Protein AF-A0AAW2CB04-F1 (afdb_monomer)

Structure (mmCIF, N/CA/C/O backbone):
data_AF-A0AAW2CB04-F1
#
_entry.id   AF-A0AAW2CB04-F1
#
loop_
_atom_site.group_PDB
_atom_site.id
_atom_site.type_symbol
_atom_site.label_atom_id
_atom_site.label_alt_id
_atom_site.label_comp_id
_atom_site.label_asym_id
_atom_site.label_entity_id
_atom_site.label_seq_id
_atom_site.pdbx_PDB_ins_code
_atom_site.Cartn_x
_atom_site.Cartn_y
_atom_site.Cartn_z
_atom_site.occupancy
_atom_site.B_iso_or_equiv
_atom_site.auth_seq_id
_atom_site.auth_comp_id
_atom_site.auth_asym_id
_atom_site.auth_atom_id
_atom_site.pdbx_PDB_model_num
ATOM 1 N N . MET A 1 1 ? 11.353 1.442 -19.200 1.00 83.19 1 MET A N 1
ATOM 2 C CA . MET A 1 1 ? 11.912 0.144 -19.641 1.00 83.19 1 MET A CA 1
ATOM 3 C C . MET A 1 1 ? 10.752 -0.797 -19.913 1.00 83.19 1 MET A C 1
ATOM 5 O O . MET A 1 1 ? 9.722 -0.636 -19.271 1.00 83.19 1 MET A O 1
ATOM 9 N N . GLN A 1 2 ? 10.864 -1.694 -20.893 1.00 88.31 2 GLN A N 1
ATOM 10 C CA . GLN A 1 2 ? 9.799 -2.654 -21.199 1.00 88.31 2 GLN A CA 1
ATOM 11 C C . GLN A 1 2 ? 10.003 -3.919 -20.365 1.00 88.31 2 GLN A C 1
ATOM 13 O O . GLN A 1 2 ? 11.107 -4.455 -20.335 1.00 88.31 2 GLN A O 1
ATOM 18 N N . VAL A 1 3 ? 8.945 -4.384 -19.704 1.00 90.94 3 VAL A N 1
ATOM 19 C CA . VAL A 1 3 ? 8.955 -5.653 -18.973 1.00 90.94 3 VAL A CA 1
ATOM 20 C C . VAL A 1 3 ? 8.647 -6.778 -19.974 1.00 90.94 3 VAL A C 1
ATOM 22 O O . VAL A 1 3 ? 7.603 -6.709 -20.627 1.00 90.94 3 VAL A O 1
ATOM 25 N N . PRO A 1 4 ? 9.540 -7.769 -20.164 1.00 88.50 4 PRO A N 1
ATOM 26 C CA . PRO A 1 4 ? 9.355 -8.818 -21.170 1.00 88.50 4 PRO A CA 1
ATOM 27 C C . PRO A 1 4 ? 8.235 -9.803 -20.804 1.00 88.50 4 PRO A C 1
ATOM 29 O O . PRO A 1 4 ? 7.506 -10.251 -21.687 1.00 88.50 4 PRO A O 1
ATOM 32 N N . ASP A 1 5 ? 8.069 -10.096 -19.513 1.00 91.62 5 ASP A N 1
ATOM 33 C CA . ASP A 1 5 ? 6.990 -10.908 -18.952 1.00 91.62 5 ASP A CA 1
ATOM 34 C C . ASP A 1 5 ? 6.761 -10.556 -17.471 1.00 91.62 5 ASP A C 1
ATOM 36 O O . ASP A 1 5 ? 7.650 -10.022 -16.803 1.00 91.62 5 ASP A O 1
ATOM 40 N N . SER A 1 6 ? 5.575 -10.865 -16.940 1.00 88.62 6 SER A N 1
ATOM 41 C CA . SER A 1 6 ? 5.167 -10.464 -15.586 1.00 88.62 6 SER A CA 1
ATOM 42 C C . SER A 1 6 ? 6.090 -10.973 -14.473 1.00 88.62 6 SER A C 1
ATOM 44 O O . SER A 1 6 ? 6.243 -10.291 -13.466 1.00 88.62 6 SER A O 1
ATOM 46 N N . SER A 1 7 ? 6.746 -12.129 -14.636 1.00 92.50 7 SER A N 1
ATOM 47 C CA . SER A 1 7 ? 7.632 -12.667 -13.591 1.00 92.50 7 SER A CA 1
ATOM 48 C C . SER A 1 7 ? 8.907 -11.837 -13.419 1.00 92.50 7 SER A C 1
ATOM 50 O O . SER A 1 7 ? 9.486 -11.798 -12.333 1.00 92.50 7 SER A O 1
ATOM 52 N N . MET A 1 8 ? 9.296 -11.101 -14.462 1.00 94.88 8 MET A N 1
ATOM 53 C CA . MET A 1 8 ? 10.488 -10.257 -14.494 1.00 94.88 8 MET A CA 1
ATOM 54 C C . MET A 1 8 ? 10.239 -8.824 -14.010 1.00 94.88 8 MET A C 1
ATOM 56 O O . MET A 1 8 ? 11.184 -8.035 -13.966 1.00 94.88 8 MET A O 1
ATOM 60 N N . GLN A 1 9 ? 9.007 -8.465 -13.624 1.00 96.31 9 GLN A N 1
ATOM 61 C CA . GLN A 1 9 ? 8.661 -7.095 -13.231 1.00 96.31 9 GLN A CA 1
ATOM 62 C C . GLN A 1 9 ? 9.585 -6.558 -12.123 1.00 96.31 9 GLN A C 1
ATOM 64 O O . GLN A 1 9 ? 10.198 -5.506 -12.292 1.00 96.31 9 GLN A O 1
ATOM 69 N N . HIS A 1 10 ? 9.762 -7.311 -11.033 1.00 96.38 10 HIS A N 1
ATOM 70 C CA . HIS A 1 10 ? 10.627 -6.923 -9.912 1.00 96.38 10 HIS A CA 1
ATOM 71 C C . HIS A 1 10 ? 12.100 -6.730 -10.323 1.00 96.38 10 HIS A C 1
ATOM 73 O O . HIS A 1 10 ? 12.750 -5.791 -9.867 1.00 96.38 10 HIS A O 1
ATOM 79 N N . ALA A 1 11 ? 12.623 -7.582 -11.210 1.00 96.38 11 ALA A N 1
ATOM 80 C CA . ALA A 1 11 ? 14.001 -7.496 -11.686 1.00 96.38 11 ALA A CA 1
ATOM 81 C C . ALA A 1 11 ? 14.212 -6.238 -12.539 1.00 96.38 11 ALA A C 1
ATOM 83 O O . ALA A 1 11 ? 15.156 -5.488 -12.306 1.00 96.38 11 ALA A O 1
ATOM 84 N N . VAL A 1 12 ? 13.280 -5.954 -13.457 1.00 96.56 12 VAL A N 1
ATOM 85 C CA . VAL A 1 12 ? 13.308 -4.737 -14.284 1.00 96.56 12 VAL A CA 1
ATOM 86 C C . VAL A 1 12 ? 13.159 -3.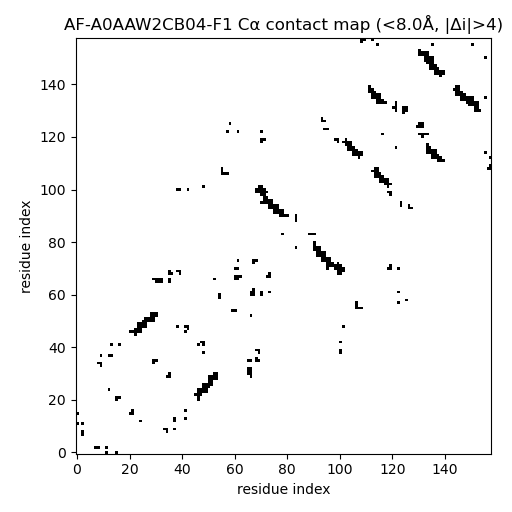480 -13.424 1.00 96.56 12 VAL A C 1
ATOM 88 O O . VAL A 1 12 ? 13.799 -2.470 -13.705 1.00 96.56 12 VAL A O 1
ATOM 91 N N . MET A 1 13 ? 12.349 -3.523 -12.361 1.00 96.94 13 MET A N 1
ATOM 92 C CA . MET A 1 13 ? 12.231 -2.414 -11.408 1.00 96.94 13 MET A CA 1
ATOM 93 C C . MET A 1 13 ? 13.565 -2.113 -10.712 1.00 96.94 13 MET A C 1
ATOM 95 O O . MET A 1 13 ? 13.942 -0.947 -10.609 1.00 96.94 13 MET A O 1
ATOM 99 N N . ILE A 1 14 ? 14.279 -3.143 -10.247 1.00 96.38 14 ILE A N 1
ATOM 100 C CA . ILE A 1 14 ? 15.588 -2.982 -9.596 1.00 96.38 14 ILE A CA 1
ATOM 101 C C . ILE A 1 14 ? 16.617 -2.452 -10.598 1.00 96.38 14 ILE A C 1
ATOM 103 O O . ILE A 1 14 ? 17.259 -1.438 -10.328 1.00 96.38 14 ILE A O 1
ATOM 107 N N . GLU A 1 15 ? 16.708 -3.071 -11.778 1.00 96.12 15 GLU A N 1
ATOM 108 C CA . GLU A 1 15 ? 17.616 -2.654 -12.851 1.00 96.12 15 GLU A CA 1
ATOM 109 C C . GLU A 1 15 ? 17.387 -1.187 -13.247 1.00 96.12 15 GLU A C 1
ATOM 111 O O . GLU A 1 15 ? 18.340 -0.424 -13.420 1.00 96.12 15 GLU A O 1
ATOM 116 N N . ALA A 1 16 ? 16.120 -0.767 -13.338 1.00 95.69 16 ALA A N 1
ATOM 117 C CA . ALA A 1 16 ? 15.766 0.610 -13.652 1.00 95.69 16 ALA A CA 1
ATOM 118 C C . ALA A 1 16 ? 16.357 1.598 -12.642 1.00 95.69 16 ALA A C 1
ATOM 120 O O . ALA A 1 16 ? 16.845 2.658 -13.032 1.00 95.69 16 ALA A O 1
ATOM 121 N N . VAL A 1 17 ? 16.337 1.259 -11.352 1.00 95.69 17 VAL A N 1
ATOM 122 C CA . VAL A 1 17 ? 16.903 2.122 -10.312 1.00 95.69 17 VAL A CA 1
ATOM 123 C C . VAL A 1 17 ? 18.420 2.099 -10.322 1.00 95.69 17 VAL A C 1
ATOM 125 O O . VAL A 1 17 ? 19.029 3.164 -10.268 1.00 95.69 17 VAL A O 1
ATOM 128 N N . GLU A 1 18 ? 19.028 0.922 -10.438 1.00 94.50 18 GLU A N 1
ATOM 129 C CA . GLU A 1 18 ? 20.485 0.774 -10.412 1.00 94.50 18 GLU A CA 1
ATOM 130 C C . GLU A 1 18 ? 21.170 1.483 -11.586 1.00 94.50 18 GLU A C 1
ATOM 132 O O . GLU A 1 18 ? 22.198 2.133 -11.393 1.00 94.50 18 GLU A O 1
ATOM 137 N N . ASN A 1 19 ? 20.583 1.417 -12.784 1.00 94.50 19 ASN A N 1
ATOM 138 C CA . ASN A 1 19 ? 21.205 1.959 -13.993 1.00 94.50 19 ASN A CA 1
ATOM 139 C C . ASN A 1 19 ? 20.790 3.397 -14.317 1.00 94.50 19 ASN A C 1
ATOM 141 O O . ASN A 1 19 ? 21.522 4.093 -15.025 1.00 94.50 19 ASN A O 1
ATOM 145 N N . HIS A 1 20 ? 19.626 3.851 -13.839 1.00 93.62 20 HIS A N 1
ATOM 146 C CA . HIS A 1 20 ? 19.075 5.145 -14.249 1.00 93.62 20 HIS A CA 1
ATOM 147 C C . HIS A 1 20 ? 18.726 6.098 -13.106 1.00 93.62 20 HIS A C 1
ATOM 149 O O . HIS A 1 20 ? 18.556 7.280 -13.393 1.00 93.62 20 HIS A O 1
ATOM 155 N N . MET A 1 21 ? 18.641 5.639 -11.848 1.00 93.06 21 MET A N 1
ATOM 156 C CA . MET A 1 21 ? 18.274 6.473 -10.689 1.00 93.06 21 MET A CA 1
ATOM 157 C C . MET A 1 21 ? 17.071 7.402 -10.982 1.00 93.06 21 MET A C 1
ATOM 159 O O . MET A 1 21 ? 17.195 8.626 -10.892 1.00 93.06 21 MET A O 1
ATOM 163 N N . PRO A 1 22 ? 15.914 6.854 -11.404 1.00 96.62 22 PRO A N 1
ATOM 164 C CA . PRO A 1 22 ? 14.780 7.666 -11.819 1.00 96.62 22 PRO A CA 1
ATOM 165 C C . PRO A 1 22 ? 14.174 8.413 -10.627 1.00 96.62 22 PRO A C 1
ATOM 167 O O . PRO A 1 22 ? 14.210 7.938 -9.496 1.00 96.62 22 PRO A O 1
ATOM 170 N N . GLU A 1 23 ? 13.532 9.550 -10.888 1.00 96.94 23 GLU A N 1
ATOM 171 C CA . GLU A 1 23 ? 12.780 10.273 -9.853 1.00 96.94 23 GLU A CA 1
ATOM 172 C C . GLU A 1 23 ? 11.457 9.569 -9.505 1.00 96.94 23 GLU A C 1
ATOM 174 O O . GLU A 1 23 ? 10.993 9.637 -8.366 1.00 96.94 23 GLU A O 1
ATOM 179 N N . VAL A 1 24 ? 10.848 8.883 -10.483 1.00 96.88 24 VAL A N 1
ATOM 180 C CA . VAL A 1 24 ? 9.537 8.232 -10.352 1.00 96.88 24 VAL A CA 1
ATOM 181 C C . VAL A 1 24 ? 9.523 6.875 -11.059 1.00 96.88 24 VAL A C 1
ATOM 183 O O . VAL A 1 24 ? 9.976 6.760 -12.198 1.00 96.88 24 VAL A O 1
ATOM 186 N N . ILE A 1 25 ? 8.925 5.868 -10.419 1.00 96.56 25 ILE A N 1
ATOM 187 C CA . ILE A 1 25 ? 8.552 4.584 -11.023 1.00 96.56 25 ILE A CA 1
ATOM 188 C C . ILE A 1 25 ? 7.037 4.387 -10.906 1.00 96.56 25 ILE A C 1
ATOM 190 O O . ILE A 1 25 ? 6.452 4.556 -9.835 1.00 96.56 25 ILE A O 1
ATOM 194 N N . MET A 1 26 ? 6.410 4.002 -12.020 1.00 96.38 26 MET A N 1
ATOM 195 C CA . MET A 1 26 ? 5.010 3.579 -12.069 1.00 96.38 26 MET A CA 1
ATOM 196 C C . MET A 1 26 ? 4.943 2.062 -12.250 1.00 96.38 26 MET A C 1
ATOM 198 O O . MET A 1 26 ? 5.544 1.538 -13.188 1.00 96.38 26 MET A O 1
ATOM 202 N N . VAL A 1 27 ? 4.216 1.378 -11.372 1.00 95.50 27 VAL A N 1
ATOM 203 C CA . VAL A 1 27 ? 4.002 -0.074 -11.397 1.00 95.50 27 VAL A CA 1
ATOM 204 C C . VAL A 1 27 ? 2.521 -0.324 -11.633 1.00 95.50 27 VAL A C 1
ATOM 206 O O . VAL A 1 27 ? 1.700 0.246 -10.923 1.00 95.50 27 VAL A O 1
ATOM 209 N N . ASP A 1 28 ? 2.160 -1.134 -12.627 1.00 92.12 28 ASP A N 1
ATOM 210 C CA . ASP A 1 28 ? 0.742 -1.351 -12.926 1.00 92.12 28 ASP A CA 1
ATOM 211 C C . ASP A 1 28 ? 0.064 -2.078 -11.766 1.00 92.12 28 ASP A C 1
ATOM 213 O O . ASP A 1 28 ? -0.796 -1.501 -11.115 1.00 92.12 28 ASP A O 1
ATOM 217 N N . GLU A 1 29 ? 0.539 -3.269 -11.404 1.00 95.44 29 GLU A N 1
ATOM 2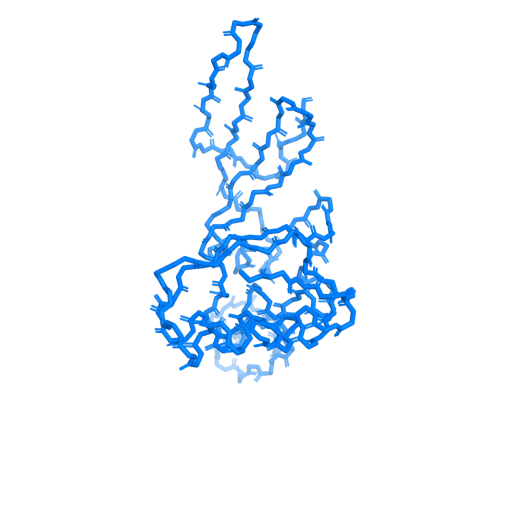18 C CA . GLU A 1 29 ? 0.003 -4.050 -10.289 1.00 95.44 29 GLU A CA 1
ATOM 219 C C . GLU A 1 29 ? 1.132 -4.686 -9.473 1.00 95.44 29 GLU A C 1
ATOM 221 O O . GLU A 1 29 ? 2.043 -5.301 -10.025 1.00 95.44 29 GLU A O 1
ATOM 226 N N . ILE A 1 30 ? 1.067 -4.526 -8.151 1.00 96.62 30 ILE A N 1
ATOM 227 C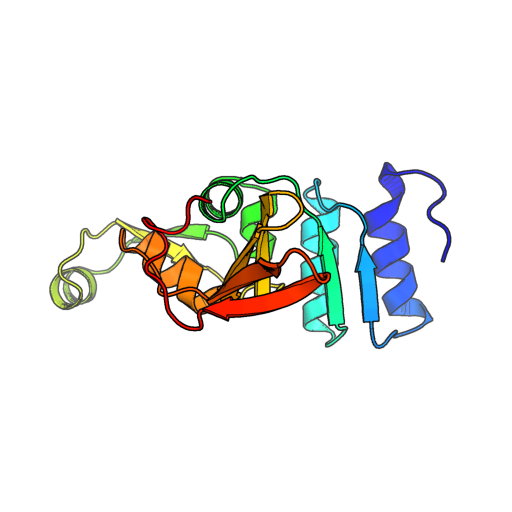 CA . ILE A 1 30 ? 1.948 -5.171 -7.178 1.00 96.62 30 ILE A CA 1
ATOM 228 C C . ILE A 1 30 ? 1.157 -6.305 -6.533 1.00 96.62 30 ILE A C 1
ATOM 230 O O . ILE A 1 30 ? 0.153 -6.058 -5.859 1.00 96.62 30 ILE A O 1
ATOM 234 N N . GLY A 1 31 ? 1.607 -7.543 -6.731 1.00 95.50 31 GLY A N 1
ATOM 235 C CA . GLY A 1 31 ? 0.893 -8.734 -6.260 1.00 95.50 31 GLY A CA 1
ATOM 236 C C . GLY A 1 31 ? 1.782 -9.823 -5.667 1.00 95.50 31 GLY A C 1
ATOM 237 O O . GLY A 1 31 ? 1.271 -10.735 -5.017 1.00 95.50 31 GLY A O 1
ATOM 238 N N . THR A 1 32 ? 3.098 -9.741 -5.858 1.00 95.75 32 THR A N 1
ATOM 239 C CA . THR A 1 32 ? 4.055 -10.755 -5.401 1.00 95.75 32 THR A CA 1
ATOM 240 C C . THR A 1 32 ? 4.993 -10.221 -4.322 1.00 95.75 32 THR A C 1
ATOM 242 O O . THR A 1 32 ? 5.241 -9.020 -4.211 1.00 95.75 32 THR A O 1
ATOM 245 N N . GLU A 1 33 ? 5.557 -11.133 -3.530 1.00 95.25 33 GLU A N 1
ATOM 246 C CA . GLU A 1 33 ? 6.534 -10.801 -2.485 1.00 95.25 33 GLU A CA 1
ATOM 247 C C . GLU A 1 33 ? 7.781 -10.116 -3.063 1.00 95.25 33 GLU A C 1
ATOM 249 O O . GLU A 1 33 ? 8.263 -9.126 -2.513 1.00 95.25 33 GLU A O 1
ATOM 254 N N . ALA A 1 34 ? 8.258 -10.579 -4.224 1.00 96.69 34 ALA A N 1
ATOM 255 C CA . ALA A 1 34 ? 9.411 -9.994 -4.901 1.00 96.69 34 ALA A CA 1
ATOM 256 C C . ALA A 1 34 ? 9.157 -8.539 -5.334 1.00 96.69 34 ALA A C 1
ATOM 258 O O . ALA A 1 34 ? 10.035 -7.689 -5.188 1.00 96.69 34 ALA A O 1
ATOM 259 N N . GLU A 1 35 ? 7.954 -8.227 -5.824 1.00 97.19 35 GLU A N 1
ATOM 260 C CA . GLU A 1 35 ? 7.570 -6.860 -6.198 1.00 97.19 35 GLU A CA 1
ATOM 261 C C . GLU A 1 35 ? 7.414 -5.959 -4.975 1.00 97.19 35 GLU A C 1
ATOM 263 O O . GLU A 1 35 ? 7.915 -4.837 -4.983 1.00 97.19 35 GLU A O 1
ATOM 268 N N . ALA A 1 36 ? 6.777 -6.449 -3.905 1.00 96.38 36 ALA A N 1
ATOM 269 C CA . ALA A 1 36 ? 6.633 -5.693 -2.664 1.00 96.38 36 ALA A CA 1
ATOM 270 C C . ALA A 1 36 ? 8.003 -5.360 -2.048 1.00 96.38 36 ALA A C 1
ATOM 272 O O . ALA A 1 36 ? 8.261 -4.213 -1.665 1.00 96.38 36 ALA A O 1
ATOM 273 N N . HIS A 1 37 ? 8.916 -6.335 -2.039 1.00 95.88 37 HIS A N 1
ATOM 274 C CA . HIS A 1 37 ? 10.293 -6.135 -1.607 1.00 95.88 37 HIS A CA 1
ATOM 275 C C . HIS A 1 37 ? 11.029 -5.122 -2.497 1.00 95.88 37 HIS A C 1
ATOM 277 O O . HIS A 1 37 ? 11.677 -4.207 -1.982 1.00 95.88 37 HIS A O 1
ATOM 283 N N . ALA A 1 38 ? 10.912 -5.244 -3.825 1.00 97.12 38 ALA A N 1
ATOM 284 C CA . ALA A 1 38 ? 11.510 -4.296 -4.762 1.00 97.12 38 ALA A CA 1
ATOM 285 C C . ALA A 1 38 ? 10.987 -2.871 -4.518 1.00 97.12 38 ALA A C 1
ATOM 287 O O . ALA A 1 38 ? 11.786 -1.946 -4.385 1.00 97.12 38 ALA A O 1
ATOM 288 N N . CYS A 1 39 ? 9.671 -2.688 -4.363 1.00 97.62 39 CYS A N 1
ATOM 289 C CA . CYS A 1 39 ? 9.071 -1.398 -4.024 1.00 97.62 39 CYS A CA 1
ATOM 290 C C . CYS A 1 39 ? 9.671 -0.799 -2.745 1.00 97.62 39 CYS A C 1
ATOM 292 O O . CYS A 1 39 ? 10.057 0.369 -2.744 1.00 97.62 39 CYS A O 1
ATOM 294 N N . ARG A 1 40 ? 9.807 -1.583 -1.669 1.00 95.44 40 ARG A N 1
ATOM 295 C CA . ARG A 1 40 ? 10.409 -1.098 -0.418 1.00 95.44 40 ARG A CA 1
ATOM 296 C C . ARG A 1 40 ? 11.846 -0.619 -0.631 1.00 95.44 40 ARG A C 1
ATOM 298 O O . ARG A 1 40 ? 12.160 0.523 -0.307 1.00 95.44 40 ARG A O 1
ATOM 305 N N . SER A 1 41 ? 12.687 -1.445 -1.250 1.00 95.38 41 SER A N 1
ATOM 306 C CA . SER A 1 41 ? 14.088 -1.101 -1.528 1.00 95.38 41 SER A CA 1
ATOM 307 C C . SER A 1 41 ? 14.247 0.126 -2.435 1.00 95.38 41 SER A C 1
ATOM 309 O O . SER A 1 41 ? 15.226 0.866 -2.322 1.00 95.38 41 SER A O 1
ATOM 311 N N . ILE A 1 42 ? 13.310 0.340 -3.358 1.00 96.94 42 ILE A N 1
ATOM 312 C CA . ILE A 1 42 ? 13.298 1.489 -4.268 1.00 96.94 42 ILE A CA 1
ATOM 313 C C . ILE A 1 42 ? 12.871 2.764 -3.529 1.00 96.94 42 ILE A C 1
ATOM 315 O O . ILE A 1 42 ? 13.537 3.792 -3.656 1.00 96.94 42 ILE A O 1
ATOM 319 N N . ALA A 1 43 ? 11.825 2.691 -2.701 1.00 95.19 43 ALA A N 1
ATOM 320 C CA . ALA A 1 43 ? 11.383 3.814 -1.874 1.00 95.19 43 ALA A CA 1
ATOM 321 C C . ALA A 1 43 ? 12.469 4.273 -0.887 1.00 95.19 43 ALA A C 1
ATOM 323 O O . ALA A 1 43 ? 12.667 5.472 -0.703 1.00 95.19 43 ALA A O 1
ATOM 324 N N . GLU A 1 44 ? 13.219 3.339 -0.294 1.00 93.31 44 GLU A N 1
ATOM 325 C CA . GLU A 1 44 ? 14.347 3.635 0.606 1.00 93.31 44 GLU A CA 1
ATOM 326 C C . GLU A 1 44 ? 15.477 4.421 -0.078 1.00 93.31 44 GLU A C 1
ATOM 328 O O . GLU A 1 44 ? 16.195 5.174 0.577 1.00 93.31 44 GLU A O 1
ATOM 333 N N . ARG A 1 45 ? 15.612 4.295 -1.404 1.00 94.44 45 ARG A N 1
ATOM 334 C CA . ARG A 1 45 ? 16.555 5.080 -2.218 1.00 94.44 45 ARG A CA 1
ATOM 335 C C . ARG A 1 45 ? 16.021 6.469 -2.585 1.00 94.44 45 ARG A C 1
ATOM 337 O O . ARG A 1 45 ? 16.698 7.210 -3.290 1.00 94.44 45 ARG A O 1
ATOM 344 N N . GLY A 1 46 ? 14.829 6.834 -2.110 1.00 93.62 46 GLY A N 1
ATOM 345 C CA . GLY A 1 46 ? 14.206 8.138 -2.342 1.00 93.62 46 GLY A CA 1
ATOM 346 C C . GLY A 1 46 ? 13.461 8.260 -3.671 1.00 93.62 46 GLY A C 1
ATOM 347 O O . GLY A 1 46 ? 13.033 9.359 -4.019 1.00 93.62 46 GLY A O 1
ATOM 348 N N . VAL A 1 47 ? 13.283 7.159 -4.406 1.00 96.81 47 VAL A N 1
ATOM 349 C CA . VAL A 1 47 ? 12.511 7.146 -5.654 1.00 96.81 47 VAL A CA 1
ATOM 350 C C . VAL A 1 47 ? 11.018 7.153 -5.330 1.00 96.81 47 VAL A C 1
ATOM 352 O O . VAL A 1 47 ? 10.544 6.368 -4.506 1.00 96.81 47 VAL A O 1
ATOM 355 N N . MET A 1 48 ? 10.249 8.018 -5.993 1.00 96.50 48 MET A N 1
ATOM 356 C CA . MET A 1 48 ? 8.797 8.043 -5.837 1.00 96.50 48 MET A CA 1
ATOM 357 C C . MET A 1 48 ? 8.168 6.836 -6.536 1.00 96.50 48 MET A C 1
ATOM 359 O O . MET A 1 48 ? 8.419 6.589 -7.714 1.00 96.50 48 MET A O 1
ATOM 363 N N . LEU A 1 49 ? 7.294 6.120 -5.833 1.00 97.50 49 LEU A N 1
ATOM 364 C CA . LEU A 1 49 ? 6.524 5.018 -6.401 1.00 97.50 49 LEU A CA 1
ATOM 365 C C . LEU A 1 49 ? 5.052 5.388 -6.541 1.00 97.50 49 LEU A C 1
ATOM 367 O O . LEU A 1 49 ? 4.440 5.945 -5.628 1.00 97.50 49 LEU A O 1
ATOM 371 N N . ILE A 1 50 ? 4.478 5.009 -7.677 1.00 97.88 50 ILE A N 1
ATOM 372 C CA . ILE A 1 50 ? 3.039 4.999 -7.923 1.00 97.88 50 ILE A CA 1
ATOM 373 C C . ILE A 1 50 ? 2.703 3.587 -8.377 1.00 97.88 50 ILE A C 1
ATOM 375 O O . ILE A 1 50 ? 3.297 3.103 -9.334 1.00 97.88 50 ILE A O 1
ATOM 379 N N . GLY A 1 51 ? 1.763 2.920 -7.719 1.00 96.50 51 GLY A N 1
ATOM 380 C CA . GLY A 1 51 ? 1.318 1.624 -8.204 1.00 96.50 51 GLY A CA 1
ATOM 381 C C . GLY A 1 51 ? -0.072 1.249 -7.746 1.00 96.50 51 GLY A C 1
ATOM 382 O O . GLY A 1 51 ? -0.634 1.902 -6.863 1.00 96.50 51 GLY A O 1
ATOM 383 N N . THR A 1 52 ? -0.626 0.215 -8.371 1.00 96.94 52 THR A N 1
ATOM 384 C CA . THR A 1 52 ? -1.876 -0.397 -7.918 1.00 96.94 52 THR A CA 1
ATOM 385 C C . THR A 1 52 ? -1.599 -1.732 -7.237 1.00 96.94 52 THR A C 1
ATOM 387 O O . THR A 1 52 ? -0.539 -2.333 -7.404 1.00 96.94 52 THR A O 1
ATOM 390 N N . ALA A 1 53 ? -2.535 -2.171 -6.406 1.00 95.81 53 ALA A N 1
ATOM 391 C CA . ALA A 1 53 ? -2.495 -3.469 -5.757 1.00 95.81 53 ALA A CA 1
ATOM 392 C C . ALA A 1 53 ? -3.925 -3.978 -5.600 1.00 95.81 53 ALA A C 1
ATOM 394 O O . ALA A 1 53 ? -4.865 -3.187 -5.450 1.00 95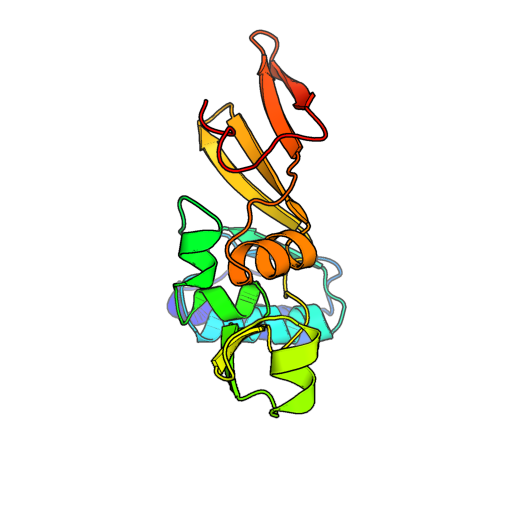.81 53 ALA A O 1
ATOM 395 N N . HIS A 1 54 ? -4.095 -5.296 -5.607 1.00 91.25 54 HIS A N 1
ATOM 396 C CA . HIS A 1 54 ? -5.413 -5.889 -5.463 1.00 91.25 54 HIS A CA 1
ATOM 397 C C . HIS A 1 54 ? -5.938 -5.760 -4.024 1.00 91.25 54 HIS A C 1
ATOM 399 O O . HIS A 1 54 ? -5.375 -6.309 -3.076 1.00 91.25 54 HIS A O 1
ATOM 405 N N . GLY A 1 55 ? -7.061 -5.064 -3.858 1.00 89.62 55 GLY A N 1
ATOM 406 C CA . GLY A 1 55 ? -7.742 -4.910 -2.576 1.00 89.62 55 GLY A CA 1
ATOM 407 C C . GLY A 1 55 ? -8.984 -4.034 -2.702 1.00 89.62 55 GLY A C 1
ATOM 408 O O . GLY A 1 55 ? -9.021 -3.114 -3.513 1.00 89.62 55 GLY A O 1
ATOM 409 N N . GLN A 1 56 ? -10.017 -4.323 -1.909 1.00 88.94 56 GLN A N 1
ATOM 410 C CA . GLN A 1 56 ? -11.248 -3.519 -1.888 1.00 88.94 56 GLN A CA 1
ATOM 411 C C . GLN A 1 56 ? -11.192 -2.413 -0.828 1.00 88.94 56 GLN A C 1
ATOM 413 O O . GLN A 1 56 ? -11.754 -1.336 -1.013 1.00 88.94 56 GLN A O 1
ATOM 418 N N . ARG A 1 57 ? -10.533 -2.706 0.295 1.00 94.69 57 ARG A N 1
ATOM 419 C CA . ARG A 1 57 ? -10.395 -1.855 1.477 1.00 94.69 57 ARG A CA 1
ATOM 420 C C . ARG A 1 57 ? -8.967 -1.941 2.026 1.00 94.69 57 ARG A C 1
ATOM 422 O O . ARG A 1 57 ? -8.309 -2.971 1.852 1.00 94.69 57 ARG A O 1
ATOM 429 N N . LEU A 1 58 ? -8.497 -0.920 2.742 1.00 95.94 58 LEU A N 1
ATOM 430 C CA . LEU A 1 58 ? -7.177 -0.896 3.386 1.00 95.94 58 LEU A CA 1
ATOM 431 C C . LEU A 1 58 ? -6.980 -2.087 4.334 1.00 95.94 58 LEU A C 1
ATOM 433 O O . LEU A 1 58 ? -5.888 -2.643 4.417 1.00 95.94 58 LEU A O 1
ATOM 437 N N . GLU A 1 59 ? -8.036 -2.562 4.992 1.00 94.88 59 GLU A N 1
ATOM 438 C CA . GLU A 1 59 ? -7.984 -3.751 5.844 1.00 94.88 59 GLU A CA 1
ATOM 439 C C . GLU A 1 59 ? -7.638 -5.026 5.068 1.00 94.88 59 GLU A C 1
ATOM 441 O O . GLU A 1 59 ? -7.057 -5.941 5.651 1.00 94.88 59 GLU A O 1
ATOM 446 N N . ASN A 1 60 ? -7.971 -5.114 3.773 1.00 94.25 60 ASN A N 1
ATOM 447 C CA . ASN A 1 60 ? -7.548 -6.244 2.944 1.00 94.25 60 ASN A CA 1
ATOM 448 C C . ASN A 1 60 ? -6.033 -6.227 2.739 1.00 94.25 60 ASN A C 1
ATOM 450 O O . ASN A 1 60 ? -5.409 -7.279 2.820 1.00 94.25 60 ASN A O 1
ATOM 454 N N . ILE A 1 61 ? -5.454 -5.041 2.531 1.00 96.00 61 ILE A N 1
ATOM 455 C CA . ILE A 1 61 ? -4.006 -4.858 2.384 1.00 96.00 61 ILE A CA 1
ATOM 456 C C . ILE A 1 61 ? -3.291 -5.191 3.697 1.00 96.00 61 ILE A C 1
ATOM 458 O O . ILE A 1 61 ? -2.329 -5.946 3.691 1.00 96.00 61 ILE A O 1
ATOM 462 N N . ILE A 1 62 ? -3.811 -4.713 4.834 1.00 96.12 62 ILE A N 1
ATOM 463 C CA . ILE A 1 62 ? -3.262 -4.993 6.173 1.00 96.12 62 ILE A CA 1
ATOM 464 C C . ILE A 1 62 ? -3.259 -6.496 6.494 1.00 96.12 62 ILE A C 1
ATOM 466 O O . ILE A 1 62 ? -2.324 -6.987 7.117 1.00 96.12 62 ILE A O 1
ATOM 470 N N . LYS A 1 63 ? -4.314 -7.225 6.107 1.00 94.06 63 LYS A N 1
ATOM 471 C CA . LYS A 1 63 ? -4.456 -8.665 6.388 1.00 94.06 63 LYS A CA 1
ATOM 472 C C . LYS A 1 63 ? -3.710 -9.559 5.399 1.00 94.06 63 LYS A C 1
ATOM 474 O O . LYS A 1 63 ? -3.576 -10.751 5.664 1.00 94.06 63 LYS A O 1
ATOM 479 N N . ASN A 1 64 ? -3.296 -9.026 4.253 1.00 95.00 64 ASN A N 1
ATOM 480 C CA . ASN A 1 64 ? -2.591 -9.784 3.231 1.00 95.00 64 ASN A CA 1
ATOM 481 C C . ASN A 1 64 ? -1.091 -9.823 3.575 1.00 95.00 64 ASN A C 1
ATOM 483 O O . ASN A 1 64 ? -0.473 -8.765 3.550 1.00 95.00 64 ASN A O 1
ATOM 487 N N . PRO A 1 65 ? -0.487 -11.001 3.826 1.00 91.75 65 PRO A N 1
ATOM 488 C CA . PRO A 1 65 ? 0.922 -11.098 4.219 1.00 91.75 65 PRO A CA 1
ATOM 489 C C . PRO A 1 65 ? 1.912 -10.506 3.207 1.00 91.75 65 PRO A C 1
ATOM 491 O O . PRO A 1 65 ? 2.969 -10.032 3.594 1.00 91.75 65 PRO A O 1
ATOM 494 N N . ILE A 1 66 ? 1.576 -10.528 1.913 1.00 93.50 66 ILE A N 1
ATOM 495 C CA . ILE A 1 66 ? 2.430 -9.990 0.847 1.00 93.50 66 ILE A CA 1
ATOM 496 C C . ILE A 1 66 ? 2.286 -8.468 0.782 1.00 93.50 66 ILE A C 1
ATOM 498 O O . ILE A 1 66 ? 3.269 -7.733 0.750 1.00 93.50 66 ILE A O 1
ATOM 502 N N . LEU A 1 67 ? 1.046 -7.974 0.759 1.00 95.88 67 LEU A N 1
ATOM 503 C CA . LEU A 1 67 ? 0.780 -6.546 0.561 1.00 95.88 67 LEU A CA 1
ATOM 504 C C . LEU A 1 67 ? 0.913 -5.728 1.851 1.00 95.88 67 LEU A C 1
ATOM 506 O O . LEU A 1 67 ? 1.077 -4.509 1.776 1.00 95.88 67 LEU A O 1
ATOM 510 N N . SER A 1 68 ? 0.892 -6.365 3.027 1.00 95.88 68 SER A N 1
ATOM 511 C CA . SER A 1 68 ? 1.097 -5.687 4.309 1.00 95.88 68 SER A CA 1
ATOM 512 C C . SER A 1 68 ? 2.451 -4.988 4.377 1.00 95.88 68 SER A C 1
ATOM 514 O O . SER A 1 68 ? 2.570 -3.937 5.008 1.00 95.88 68 SER A O 1
ATOM 516 N N . ASP A 1 69 ? 3.454 -5.513 3.671 1.00 94.56 69 ASP A N 1
ATOM 517 C CA . ASP A 1 69 ? 4.782 -4.909 3.568 1.00 94.56 69 ASP A CA 1
ATOM 518 C C . ASP A 1 69 ? 4.734 -3.502 2.962 1.00 94.56 69 ASP A C 1
ATOM 520 O O . ASP A 1 69 ? 5.406 -2.596 3.456 1.00 94.56 69 ASP A O 1
ATOM 524 N N . LEU A 1 70 ? 3.862 -3.273 1.974 1.00 96.19 70 LEU A N 1
ATOM 525 C CA . LEU A 1 70 ? 3.698 -1.968 1.322 1.00 96.19 70 LEU A CA 1
ATOM 526 C C . LEU A 1 70 ? 3.145 -0.895 2.267 1.00 96.19 70 LEU A C 1
ATOM 528 O O . LEU A 1 70 ? 3.359 0.304 2.062 1.00 96.19 70 LEU A O 1
ATOM 532 N N . VAL A 1 71 ? 2.430 -1.320 3.310 1.00 96.62 71 VAL A N 1
ATOM 533 C CA . VAL A 1 71 ? 1.847 -0.445 4.333 1.00 96.62 71 VAL A CA 1
ATOM 534 C C . VAL A 1 71 ? 2.635 -0.466 5.645 1.00 96.62 71 VAL A C 1
ATOM 536 O O . VAL A 1 71 ? 2.154 0.056 6.649 1.00 96.62 71 VAL A O 1
ATOM 539 N N . GLY A 1 72 ? 3.866 -0.991 5.627 1.00 94.62 72 GLY A N 1
ATOM 540 C CA . GLY A 1 72 ? 4.823 -0.918 6.733 1.00 94.62 72 GLY A CA 1
ATOM 541 C C . GLY A 1 72 ? 5.078 -2.234 7.467 1.00 94.62 72 GLY A C 1
ATOM 542 O O . GLY A 1 72 ? 5.750 -2.198 8.494 1.00 94.62 72 GLY A O 1
ATOM 543 N N . GLY A 1 73 ? 4.553 -3.357 6.963 1.00 94.81 73 GLY A N 1
ATOM 544 C CA . GLY A 1 73 ? 4.708 -4.708 7.518 1.00 94.81 73 GLY A CA 1
ATOM 545 C C . GLY A 1 73 ? 4.014 -4.852 8.870 1.00 94.81 73 GLY A C 1
ATOM 546 O O . GLY A 1 73 ? 4.401 -4.199 9.830 1.00 94.81 73 GLY A O 1
ATOM 547 N N . VAL A 1 74 ? 2.969 -5.672 8.978 1.00 94.81 74 VAL A N 1
ATOM 548 C CA . VAL A 1 74 ? 2.190 -5.793 10.224 1.00 94.81 74 VAL A CA 1
ATOM 549 C C . VAL A 1 74 ? 2.556 -7.078 10.948 1.00 94.81 74 VAL A C 1
ATOM 551 O O . VAL A 1 74 ? 2.400 -8.163 10.397 1.00 94.81 74 VAL A O 1
ATOM 554 N N . GLU A 1 75 ? 2.972 -6.964 12.209 1.00 93.44 75 GLU A N 1
ATOM 555 C CA . GLU A 1 75 ? 3.289 -8.123 13.042 1.00 93.44 75 GLU A CA 1
ATOM 556 C C . GLU A 1 75 ? 2.667 -8.035 14.432 1.00 93.44 75 GLU A C 1
ATOM 558 O O . GLU A 1 75 ? 2.212 -6.991 14.900 1.00 93.44 75 GLU A O 1
ATOM 563 N N . THR A 1 76 ? 2.677 -9.180 15.106 1.00 92.50 76 THR A N 1
ATOM 564 C CA . THR A 1 76 ? 2.242 -9.316 16.489 1.00 92.50 76 THR A CA 1
ATOM 565 C C . THR A 1 76 ? 3.405 -9.036 17.439 1.00 92.50 76 THR A C 1
ATOM 567 O O . THR A 1 76 ? 4.366 -9.798 17.492 1.00 92.50 76 THR A O 1
ATOM 570 N N . VAL A 1 77 ? 3.294 -7.975 18.236 1.00 91.12 77 VAL A N 1
ATOM 571 C CA . VAL A 1 77 ? 4.300 -7.555 19.221 1.00 91.12 77 VAL A CA 1
ATOM 572 C C . VAL A 1 77 ? 3.800 -7.849 20.634 1.00 91.12 77 VAL A C 1
ATOM 574 O O . VAL A 1 77 ? 2.623 -7.656 20.946 1.00 91.12 77 VAL A O 1
ATOM 577 N N . THR A 1 78 ? 4.702 -8.310 21.507 1.00 92.56 78 THR A N 1
ATOM 578 C CA . THR A 1 78 ? 4.415 -8.483 22.939 1.00 92.56 78 THR A CA 1
ATOM 579 C C . THR A 1 78 ? 4.978 -7.311 23.739 1.00 92.56 78 THR A C 1
ATOM 581 O O . THR A 1 78 ? 6.186 -7.171 23.906 1.00 92.56 78 THR A O 1
ATOM 584 N N . LEU A 1 79 ? 4.085 -6.470 24.245 1.00 89.69 79 LEU A N 1
ATOM 585 C CA . LEU A 1 79 ? 4.353 -5.358 25.144 1.00 89.69 79 LEU A CA 1
ATOM 586 C C . LEU A 1 79 ? 4.671 -5.862 26.558 1.00 89.69 79 LEU A C 1
ATOM 588 O O . LEU A 1 79 ? 4.070 -6.819 27.056 1.00 89.69 79 LEU A O 1
ATOM 592 N N . GLY A 1 80 ? 5.565 -5.152 27.246 1.00 92.44 80 GLY A N 1
ATOM 593 C CA . GLY A 1 80 ? 5.766 -5.330 28.683 1.00 92.44 80 GLY A CA 1
ATOM 594 C C . GLY A 1 80 ? 4.563 -4.845 29.502 1.00 92.44 80 GLY A C 1
ATOM 595 O O . GLY A 1 80 ? 3.756 -4.035 29.047 1.00 92.44 80 GLY A O 1
ATOM 596 N N . ASP A 1 81 ? 4.464 -5.301 30.750 1.00 89.50 81 ASP A N 1
ATOM 597 C CA . ASP A 1 81 ? 3.322 -5.042 31.641 1.00 89.50 81 ASP A CA 1
ATOM 598 C C . ASP A 1 81 ? 3.055 -3.550 31.872 1.00 89.50 81 ASP A C 1
ATOM 600 O O . ASP A 1 81 ? 1.899 -3.138 31.964 1.00 89.50 81 ASP A O 1
ATOM 604 N N . GLY A 1 82 ? 4.115 -2.739 31.953 1.00 92.62 82 GLY A N 1
ATOM 605 C CA . GLY A 1 82 ? 4.008 -1.287 32.097 1.00 92.62 82 GLY A CA 1
ATOM 606 C C . GLY A 1 82 ? 3.381 -0.621 30.871 1.00 92.62 82 GLY A C 1
ATOM 607 O O . GLY A 1 82 ? 2.439 0.153 31.014 1.00 92.62 82 GLY A O 1
ATOM 608 N N . GLU A 1 83 ? 3.849 -0.978 29.674 1.00 89.25 83 GLU A N 1
ATOM 609 C CA . GLU A 1 83 ? 3.372 -0.415 28.405 1.00 89.25 83 GLU A CA 1
ATOM 610 C C . GLU A 1 83 ? 1.929 -0.847 28.108 1.00 89.25 83 GLU A C 1
ATOM 612 O O . GLU A 1 83 ? 1.088 -0.021 27.756 1.00 89.25 83 GLU A O 1
ATOM 617 N N . ALA A 1 84 ? 1.610 -2.126 28.335 1.00 90.00 84 ALA A N 1
ATOM 618 C CA . ALA A 1 84 ? 0.257 -2.652 28.168 1.00 90.00 84 ALA A CA 1
ATOM 619 C C . ALA A 1 84 ? -0.747 -1.945 29.099 1.00 90.00 84 ALA A C 1
ATOM 621 O O . ALA A 1 84 ? -1.837 -1.564 28.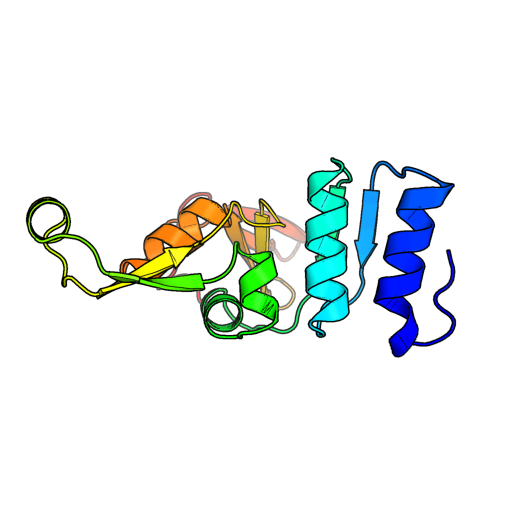671 1.00 90.00 84 ALA A O 1
ATOM 622 N N . ARG A 1 85 ? -0.362 -1.695 30.361 1.00 90.12 85 ARG A N 1
ATOM 623 C CA . ARG A 1 85 ? -1.178 -0.915 31.308 1.00 90.12 85 ARG A CA 1
ATOM 624 C C . ARG A 1 85 ? -1.309 0.545 30.888 1.00 90.12 85 ARG A C 1
ATOM 626 O O . ARG A 1 85 ? -2.413 1.076 30.940 1.00 90.12 85 ARG A O 1
ATOM 633 N N . ALA A 1 86 ? -0.220 1.181 30.456 1.00 90.69 86 ALA A N 1
ATOM 634 C CA . ALA A 1 86 ? -0.229 2.576 30.017 1.00 90.69 86 ALA A CA 1
ATOM 635 C C . ALA A 1 86 ? -1.140 2.796 28.798 1.00 90.69 86 ALA A C 1
ATOM 637 O O . ALA A 1 86 ? -1.824 3.814 28.712 1.00 90.69 86 ALA A O 1
ATOM 638 N N . ARG A 1 87 ? -1.189 1.825 27.878 1.00 86.75 87 ARG A N 1
ATOM 639 C CA . ARG A 1 87 ? -2.040 1.865 26.679 1.00 86.75 87 ARG A CA 1
ATOM 640 C C . ARG A 1 87 ? -3.448 1.309 26.894 1.00 86.75 87 ARG A C 1
ATOM 642 O O . ARG A 1 87 ? -4.280 1.442 26.000 1.00 86.75 87 ARG A O 1
ATOM 649 N N . ASN A 1 88 ? -3.724 0.719 28.059 1.00 87.69 88 ASN A N 1
ATOM 650 C CA . ASN A 1 88 ? -4.960 -0.007 28.352 1.00 87.69 88 ASN A CA 1
ATOM 651 C C . ASN A 1 88 ? -5.262 -1.099 27.302 1.00 87.69 88 ASN A C 1
ATOM 653 O O . ASN A 1 88 ? -6.390 -1.235 26.827 1.00 87.69 88 ASN A O 1
ATOM 657 N N . THR A 1 89 ? -4.231 -1.850 26.907 1.00 86.50 89 THR A N 1
ATOM 658 C CA . THR A 1 89 ? -4.316 -2.925 25.909 1.00 86.50 89 THR A CA 1
ATOM 659 C C . THR A 1 89 ? -3.907 -4.269 26.497 1.00 86.50 89 THR A C 1
ATOM 661 O O . THR A 1 89 ? -3.361 -4.370 27.597 1.00 86.50 89 THR A O 1
ATOM 664 N N . GLN A 1 90 ? -4.150 -5.334 25.735 1.00 87.56 90 GLN A N 1
ATOM 665 C CA . GLN A 1 90 ? -3.525 -6.626 25.996 1.00 87.56 90 GLN A CA 1
ATOM 666 C C . GLN A 1 90 ? -2.001 -6.525 25.826 1.00 87.56 90 GLN A C 1
ATOM 668 O O . GLN A 1 90 ? -1.491 -5.585 25.210 1.00 87.56 90 GLN A O 1
ATOM 673 N N . LYS A 1 91 ? -1.270 -7.508 26.365 1.00 90.19 91 LYS A N 1
ATOM 674 C CA . LYS A 1 91 ? 0.183 -7.600 26.161 1.00 90.19 91 LYS A CA 1
ATOM 675 C C . LYS A 1 91 ? 0.524 -7.861 24.699 1.00 90.19 91 LYS A C 1
ATOM 677 O O . LYS A 1 91 ? 1.569 -7.435 24.249 1.00 90.19 91 LYS A O 1
ATOM 682 N N . THR A 1 92 ? -0.350 -8.527 23.958 1.00 91.38 92 THR A N 1
ATOM 683 C CA . THR A 1 92 ? -0.131 -8.858 22.553 1.00 91.38 92 THR A CA 1
ATOM 684 C C . THR A 1 92 ? -0.958 -7.922 21.679 1.00 91.38 92 THR A C 1
ATOM 686 O O . THR A 1 92 ? -2.178 -7.866 21.829 1.00 91.38 92 THR A O 1
ATOM 689 N N . VAL A 1 93 ? -0.304 -7.166 20.799 1.00 92.38 93 VAL A N 1
ATOM 690 C CA . VAL A 1 93 ? -0.940 -6.183 19.904 1.00 92.38 93 VAL A CA 1
ATOM 691 C C . VAL A 1 93 ? -0.370 -6.294 18.492 1.00 92.38 93 VAL A C 1
ATOM 693 O O . VAL A 1 93 ? 0.738 -6.794 18.314 1.00 92.38 93 VAL A O 1
ATOM 696 N N . LEU A 1 94 ? -1.118 -5.826 17.490 1.00 93.38 94 LEU A N 1
ATOM 697 C CA . LEU A 1 94 ? -0.606 -5.677 16.128 1.00 93.38 94 LEU A CA 1
ATOM 698 C C . LEU A 1 94 ? 0.024 -4.294 15.957 1.00 93.38 94 LEU A C 1
ATOM 700 O O . LEU A 1 94 ? -0.611 -3.287 16.272 1.00 93.38 94 LEU A O 1
ATOM 704 N N . GLU A 1 95 ? 1.239 -4.243 15.421 1.00 93.88 95 GLU A N 1
ATOM 705 C CA . GLU A 1 95 ? 1.934 -2.998 15.085 1.00 93.88 95 GLU A CA 1
ATOM 706 C C . GLU A 1 95 ? 2.625 -3.103 13.724 1.00 93.88 95 GLU A C 1
ATOM 708 O O . GLU A 1 95 ? 2.947 -4.194 13.250 1.00 93.88 95 GLU A O 1
ATOM 713 N N . ARG A 1 96 ? 2.844 -1.946 13.090 1.00 95.50 96 ARG A N 1
ATOM 714 C CA . ARG A 1 96 ? 3.707 -1.861 11.911 1.00 95.50 96 ARG A CA 1
ATOM 715 C C . ARG A 1 96 ? 5.178 -1.936 12.320 1.00 95.50 96 ARG A C 1
ATOM 717 O O . ARG A 1 96 ? 5.567 -1.280 13.283 1.00 95.50 96 ARG A O 1
ATOM 724 N N . GLN A 1 97 ? 5.988 -2.632 11.533 1.00 94.31 97 GLN A N 1
ATOM 725 C CA . GLN A 1 97 ? 7.432 -2.782 11.738 1.00 94.31 97 GLN A CA 1
ATOM 726 C C . GLN A 1 97 ? 8.240 -1.594 11.205 1.00 94.31 97 GLN A C 1
ATOM 728 O O . GLN A 1 97 ? 9.287 -1.247 11.747 1.00 94.31 97 GLN A O 1
ATOM 733 N N . ALA A 1 98 ? 7.751 -0.944 10.151 1.00 94.12 98 ALA A N 1
ATOM 734 C CA . ALA A 1 98 ? 8.446 0.131 9.455 1.00 94.12 98 ALA A CA 1
ATOM 735 C C . ALA A 1 98 ? 7.465 1.202 8.946 1.00 94.12 98 ALA A C 1
ATOM 737 O O . ALA A 1 98 ? 6.250 0.970 8.900 1.00 94.12 98 ALA A O 1
ATOM 738 N N . PRO A 1 99 ? 7.946 2.399 8.556 1.00 95.31 99 PRO A N 1
ATOM 739 C CA . PRO A 1 99 ? 7.151 3.340 7.772 1.00 95.31 99 PRO 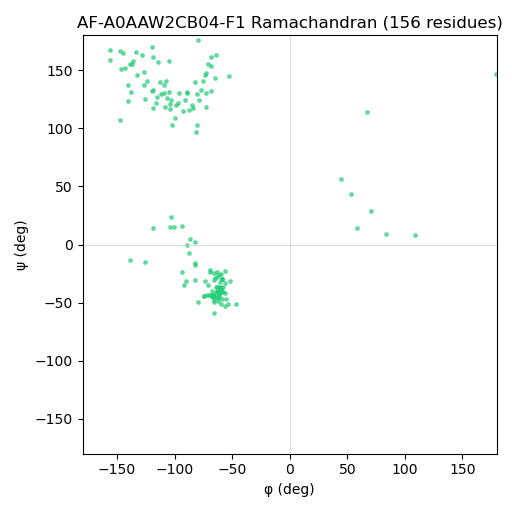A CA 1
ATOM 740 C C . PRO A 1 99 ? 6.570 2.668 6.512 1.00 95.31 99 PRO A C 1
ATOM 742 O O . PRO A 1 99 ? 7.224 1.802 5.931 1.00 95.31 99 PRO A O 1
ATOM 745 N N . PRO A 1 100 ? 5.353 3.035 6.078 1.00 96.88 100 PRO A N 1
ATOM 746 C CA . PRO A 1 100 ? 4.777 2.474 4.861 1.00 96.88 100 PRO A CA 1
ATOM 747 C C . PRO A 1 100 ? 5.592 2.874 3.627 1.00 96.88 100 PRO A C 1
ATOM 749 O O . PRO A 1 100 ? 6.032 4.018 3.519 1.00 96.88 100 PRO A O 1
ATOM 752 N N . THR A 1 101 ? 5.717 1.962 2.661 1.00 96.12 101 THR A N 1
ATOM 753 C CA . THR A 1 101 ? 6.350 2.233 1.360 1.00 96.12 101 THR A CA 1
ATOM 754 C C . THR A 1 101 ? 5.617 3.346 0.610 1.00 96.12 101 THR A C 1
ATOM 756 O O . THR A 1 101 ? 6.243 4.219 0.012 1.00 96.12 101 THR A O 1
ATOM 759 N N . PHE A 1 102 ? 4.282 3.357 0.688 1.00 97.00 102 PHE A N 1
ATOM 760 C CA . PHE A 1 102 ? 3.439 4.388 0.088 1.00 97.00 102 PHE A CA 1
ATOM 761 C C . PHE A 1 102 ? 2.829 5.291 1.163 1.00 97.00 102 PHE A C 1
ATOM 763 O O . PHE A 1 102 ? 2.026 4.852 1.985 1.00 97.00 102 PHE A O 1
ATOM 770 N N . HIS A 1 103 ? 3.155 6.586 1.129 1.00 95.38 103 HIS A N 1
ATOM 771 C CA . HIS A 1 103 ? 2.638 7.579 2.083 1.00 95.38 103 HIS A CA 1
ATOM 772 C C . HIS A 1 103 ? 1.124 7.814 1.969 1.00 95.38 103 HIS A C 1
ATOM 774 O O . HIS A 1 103 ? 0.468 8.147 2.961 1.00 95.38 103 HIS A O 1
ATOM 780 N N . PHE A 1 104 ? 0.585 7.648 0.761 1.00 96.94 104 PHE A N 1
ATOM 781 C CA . PHE A 1 104 ? -0.832 7.783 0.457 1.00 96.94 104 PHE A CA 1
ATOM 782 C C . PHE A 1 104 ? -1.349 6.510 -0.196 1.00 96.94 104 PHE A C 1
ATOM 784 O O . PHE A 1 104 ? -0.677 5.932 -1.047 1.00 96.94 104 PHE A O 1
ATOM 791 N N . LEU A 1 105 ? -2.566 6.125 0.174 1.00 97.25 105 LEU A N 1
ATOM 792 C CA . LEU A 1 105 ? -3.290 5.016 -0.430 1.00 97.25 105 LEU A CA 1
ATOM 793 C C . LEU A 1 105 ? -4.663 5.509 -0.880 1.00 97.25 105 LEU A C 1
ATOM 795 O O . LEU A 1 105 ? -5.315 6.281 -0.173 1.00 97.25 105 LEU A O 1
ATOM 799 N N . ILE A 1 106 ? -5.080 5.086 -2.070 1.00 97.00 106 ILE A N 1
ATOM 800 C CA . ILE A 1 106 ? -6.371 5.442 -2.655 1.00 97.00 106 ILE A CA 1
ATOM 801 C C . ILE A 1 106 ? -7.169 4.162 -2.870 1.00 97.00 106 ILE A C 1
ATOM 803 O O . ILE A 1 106 ? -6.777 3.303 -3.654 1.00 97.00 106 ILE A O 1
ATOM 807 N N . GLU A 1 107 ? -8.304 4.058 -2.193 1.00 95.88 107 GLU A N 1
ATOM 808 C CA . GLU A 1 107 ? -9.254 2.967 -2.356 1.00 95.88 107 GLU A CA 1
ATOM 809 C C . GLU A 1 107 ? -10.314 3.351 -3.381 1.00 95.88 107 GLU A C 1
ATOM 811 O O . GLU A 1 107 ? -11.131 4.248 -3.152 1.00 95.88 107 GLU A O 1
ATOM 816 N N . MET A 1 108 ? -10.336 2.648 -4.506 1.00 94.56 108 MET A N 1
ATOM 817 C CA . MET A 1 108 ? -11.379 2.811 -5.512 1.00 94.56 108 MET A CA 1
ATOM 818 C C . MET A 1 108 ? -12.620 2.015 -5.084 1.00 94.56 108 MET A C 1
ATOM 820 O O . MET A 1 108 ? -12.637 0.794 -5.209 1.00 94.56 108 MET A O 1
ATOM 824 N N . ARG A 1 109 ? -13.659 2.692 -4.569 1.00 93.56 109 ARG A N 1
ATOM 825 C CA . ARG A 1 109 ? -14.928 2.038 -4.172 1.00 93.56 109 ARG A CA 1
ATOM 826 C C . ARG A 1 109 ? -15.937 1.979 -5.316 1.00 93.56 109 ARG A C 1
ATOM 828 O O . ARG A 1 109 ? -16.717 1.041 -5.396 1.00 93.56 109 ARG A O 1
ATOM 835 N N . ASP A 1 110 ? -15.892 2.970 -6.200 1.00 93.56 110 ASP A N 1
ATOM 836 C CA . ASP A 1 110 ? -16.627 3.022 -7.462 1.00 93.56 110 ASP A CA 1
ATOM 837 C C . ASP A 1 110 ? -15.780 3.784 -8.501 1.00 93.56 110 ASP A C 1
ATOM 839 O O . ASP A 1 110 ? -14.824 4.489 -8.167 1.00 93.56 110 ASP A O 1
ATOM 843 N N . ARG A 1 111 ? -16.149 3.713 -9.781 1.00 91.69 111 ARG A N 1
ATOM 844 C CA . ARG A 1 111 ? -15.539 4.486 -10.873 1.00 91.69 111 ARG A CA 1
ATOM 845 C C . ARG A 1 111 ? -15.474 5.991 -10.598 1.00 91.69 111 ARG A C 1
ATOM 847 O O . ARG A 1 111 ? -14.586 6.682 -11.110 1.00 91.69 111 ARG A O 1
ATOM 854 N N . HIS A 1 112 ? -16.438 6.523 -9.853 1.00 95.00 112 HIS A N 1
ATOM 855 C CA . HIS A 1 112 ? -16.529 7.949 -9.536 1.00 95.00 112 HIS A CA 1
ATOM 856 C C . HIS A 1 112 ? -16.455 8.246 -8.037 1.00 95.00 112 HIS A C 1
ATOM 858 O O . HIS A 1 112 ? -16.741 9.376 -7.643 1.00 95.00 112 HIS A O 1
ATOM 864 N N . TYR A 1 113 ? -16.033 7.274 -7.225 1.00 95.69 113 TYR A N 1
ATOM 865 C CA . TYR A 1 113 ? -15.941 7.398 -5.774 1.00 95.69 113 TYR A CA 1
ATOM 866 C C . TYR A 1 113 ? -14.682 6.711 -5.247 1.00 95.69 113 TYR A C 1
ATOM 868 O O . TYR A 1 113 ? -14.499 5.506 -5.429 1.00 95.69 113 TYR A O 1
ATOM 876 N N . TRP A 1 114 ? -13.842 7.451 -4.526 1.00 96.38 114 TRP A N 1
ATOM 877 C CA . TRP A 1 114 ? -12.661 6.879 -3.889 1.00 96.38 114 TRP A CA 1
ATOM 878 C C . TRP A 1 114 ? -12.358 7.494 -2.527 1.00 96.38 114 TRP A C 1
ATOM 880 O O . TRP A 1 114 ? -12.683 8.651 -2.247 1.00 96.38 114 TRP A O 1
ATOM 890 N N . VAL A 1 115 ? -11.724 6.691 -1.678 1.00 97.69 115 VAL A N 1
ATOM 891 C CA . VAL A 1 115 ? -11.329 7.048 -0.314 1.00 97.69 115 VAL A CA 1
ATOM 892 C C . VAL A 1 115 ? -9.814 7.184 -0.273 1.00 97.69 115 VAL A C 1
ATOM 894 O O . VAL A 1 115 ? -9.092 6.333 -0.778 1.00 97.69 115 VAL A O 1
ATOM 897 N N . THR A 1 116 ? -9.316 8.280 0.286 1.00 97.50 116 THR A N 1
ATOM 898 C CA . THR A 1 116 ? -7.885 8.591 0.346 1.00 97.50 116 THR A CA 1
ATOM 899 C C . THR A 1 116 ? -7.399 8.529 1.786 1.00 97.50 116 THR A C 1
ATOM 901 O O . THR A 1 116 ? -7.960 9.170 2.679 1.00 97.50 116 THR A O 1
ATOM 904 N N . HIS A 1 117 ? -6.315 7.791 1.991 1.00 97.62 117 HIS A N 1
ATOM 905 C CA . HIS A 1 117 ? -5.700 7.537 3.284 1.00 97.62 117 HIS A CA 1
ATOM 906 C C . HIS A 1 117 ? -4.330 8.205 3.368 1.00 97.62 117 HIS A C 1
ATOM 908 O O . HIS A 1 117 ? -3.537 8.144 2.428 1.00 97.62 117 HIS A O 1
ATOM 914 N N . GLN A 1 118 ? -4.016 8.781 4.532 1.00 97.44 118 GLN A N 1
ATOM 915 C CA . GLN A 1 118 ? -2.624 8.945 4.952 1.00 97.44 118 GLN A CA 1
ATOM 916 C C . GLN A 1 118 ? -2.190 7.605 5.539 1.00 97.44 118 GLN A C 1
ATOM 918 O O . GLN A 1 118 ? -2.504 7.328 6.698 1.00 97.44 118 GLN A O 1
ATOM 923 N N . THR A 1 119 ? -1.519 6.775 4.735 1.00 97.19 119 THR A N 1
ATOM 924 C CA . THR A 1 119 ? -1.334 5.335 4.985 1.00 97.19 119 THR A CA 1
ATOM 925 C C . THR A 1 119 ? -0.900 5.053 6.415 1.00 97.19 119 THR A C 1
ATOM 927 O O . THR A 1 119 ? -1.569 4.307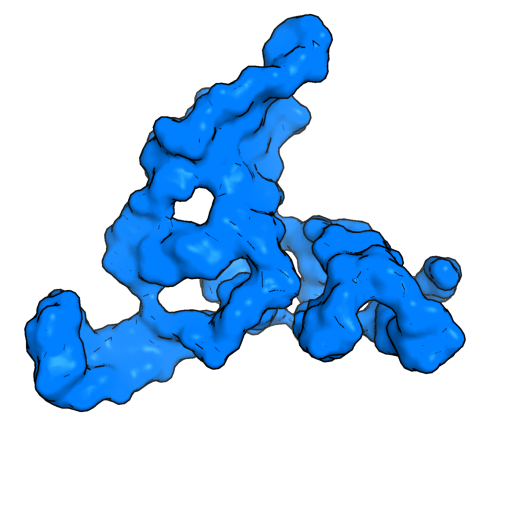 7.121 1.00 97.19 119 THR A O 1
ATOM 930 N N . GLN A 1 120 ? 0.148 5.734 6.884 1.00 97.38 120 GLN A N 1
ATOM 931 C CA . GLN A 1 120 ? 0.686 5.535 8.228 1.00 97.38 120 GLN A CA 1
ATOM 932 C C . GLN A 1 120 ? -0.378 5.732 9.318 1.00 97.38 120 GLN A C 1
ATOM 934 O O . GLN A 1 120 ? -0.594 4.855 10.150 1.00 97.38 120 GLN A O 1
ATOM 939 N N . LYS A 1 121 ? -1.078 6.873 9.294 1.00 97.12 121 LYS A N 1
ATOM 940 C CA . LYS A 1 121 ? -2.095 7.200 10.302 1.00 97.12 121 LYS A CA 1
ATOM 941 C C . LYS A 1 121 ? -3.288 6.263 10.211 1.00 97.12 121 LYS A C 1
ATOM 943 O O . LYS A 1 121 ? -3.793 5.824 11.238 1.00 97.12 121 LYS A O 1
ATOM 948 N N . SER A 1 122 ? -3.754 5.985 8.995 1.00 97.81 122 SER A N 1
ATOM 949 C CA . SER A 1 122 ? -4.916 5.128 8.789 1.00 97.81 122 SER A CA 1
ATOM 950 C C . SER A 1 122 ? -4.651 3.705 9.267 1.00 97.81 122 SER A C 1
ATOM 952 O O . SER A 1 122 ? -5.474 3.169 10.002 1.00 97.81 122 SER A O 1
ATOM 954 N N . VAL A 1 123 ? -3.492 3.131 8.935 1.00 97.75 123 VAL A N 1
ATOM 955 C CA . VAL A 1 123 ? -3.107 1.790 9.393 1.00 97.75 123 VAL A CA 1
ATOM 956 C C . VAL A 1 123 ? -2.985 1.756 10.915 1.00 97.75 123 VAL A C 1
ATOM 958 O O . VAL A 1 123 ? -3.602 0.904 11.542 1.00 97.75 123 VAL A O 1
ATOM 961 N N . ASP A 1 124 ? -2.284 2.711 11.534 1.00 96.25 124 ASP A N 1
ATOM 962 C CA . ASP A 1 124 ? -2.102 2.733 12.995 1.00 96.25 124 ASP A CA 1
ATOM 963 C C . ASP A 1 124 ? -3.432 2.830 13.761 1.00 96.25 124 ASP A C 1
ATOM 965 O O . ASP A 1 124 ? -3.586 2.245 14.834 1.00 96.25 124 ASP A O 1
ATOM 969 N N . ILE A 1 125 ? -4.401 3.580 13.230 1.00 96.25 125 ILE A N 1
ATOM 970 C CA . ILE A 1 125 ? -5.736 3.713 13.827 1.00 96.25 125 ILE A CA 1
ATOM 971 C C . ILE A 1 125 ? -6.537 2.413 13.653 1.00 96.25 125 ILE A C 1
ATOM 973 O O . ILE A 1 125 ? -7.131 1.942 14.626 1.00 96.25 125 ILE A O 1
ATOM 977 N N . LEU A 1 126 ? -6.485 1.796 12.468 1.00 96.38 126 LEU A N 1
ATOM 978 C CA . LEU A 1 126 ? -7.152 0.520 12.186 1.00 96.38 126 LEU A CA 1
ATOM 979 C C . LEU A 1 126 ? -6.593 -0.631 13.033 1.00 96.38 126 LEU A C 1
ATOM 981 O O . LEU A 1 126 ? -7.366 -1.412 13.582 1.00 96.38 126 LEU A O 1
ATOM 985 N N . LEU A 1 127 ? -5.270 -0.712 13.216 1.00 94.81 127 LEU A N 1
ATOM 986 C CA . LEU A 1 127 ? -4.636 -1.728 14.070 1.00 94.81 127 LEU A CA 1
ATOM 987 C C . LEU A 1 127 ? -5.052 -1.607 15.545 1.00 94.81 127 LEU A C 1
ATOM 989 O O . LEU A 1 127 ? -5.034 -2.590 16.283 1.00 94.81 127 LEU A O 1
ATOM 993 N N . ARG A 1 128 ? -5.490 -0.417 15.974 1.00 91.62 128 ARG A N 1
ATOM 994 C CA . ARG A 1 128 ? -6.062 -0.169 17.309 1.00 91.62 128 ARG A CA 1
ATOM 995 C C . ARG A 1 128 ? -7.567 -0.449 17.386 1.00 91.62 128 ARG A C 1
ATOM 997 O O . ARG A 1 128 ? -8.171 -0.160 18.419 1.00 91.62 128 ARG A O 1
ATOM 1004 N N . GLY A 1 129 ? -8.176 -0.963 16.316 1.00 91.31 129 GLY A N 1
ATOM 1005 C CA . GLY A 1 129 ? -9.608 -1.257 16.241 1.00 91.31 129 GLY A CA 1
ATOM 1006 C C . GLY A 1 129 ? -10.493 -0.010 16.192 1.00 91.31 129 GLY A C 1
ATOM 1007 O O . GLY A 1 129 ? -11.608 -0.039 16.703 1.00 91.31 129 GLY A O 1
ATOM 1008 N N . LYS A 1 130 ? -9.984 1.100 15.646 1.00 93.56 130 LYS A N 1
ATOM 1009 C CA . LYS A 1 130 ? -10.722 2.360 15.484 1.00 93.56 130 LYS A CA 1
ATOM 1010 C C . LYS A 1 130 ? -10.820 2.735 14.009 1.00 93.56 130 LYS A C 1
ATOM 1012 O O . LYS A 1 130 ? -9.989 2.317 13.207 1.00 93.56 130 LYS A O 1
ATOM 1017 N N . ASP A 1 131 ? -11.768 3.609 13.688 1.00 94.88 131 ASP A N 1
ATOM 1018 C CA . ASP A 1 131 ? -11.937 4.129 12.334 1.00 94.88 131 ASP A CA 1
ATOM 1019 C C . ASP A 1 131 ? -11.129 5.415 12.112 1.00 94.88 131 ASP A C 1
ATOM 1021 O O . ASP A 1 131 ? -11.279 6.391 12.862 1.00 94.88 131 ASP A O 1
ATOM 1025 N N . PRO A 1 132 ? -10.250 5.459 11.094 1.00 96.62 132 PRO A N 1
ATOM 1026 C CA . PRO A 1 132 ? -9.534 6.676 10.755 1.00 96.62 132 PRO A CA 1
ATOM 1027 C C . PRO A 1 132 ? -10.460 7.723 10.133 1.00 96.62 132 PRO A C 1
ATOM 1029 O O . PRO A 1 132 ? -11.481 7.416 9.520 1.00 96.62 132 PRO A O 1
ATOM 1032 N N . GLN A 1 133 ? -10.056 8.987 10.255 1.00 96.00 133 GLN A N 1
ATOM 1033 C CA . GLN A 1 133 ? -10.601 10.056 9.424 1.00 96.00 133 GLN A CA 1
ATOM 1034 C C . GLN A 1 133 ? -9.901 10.031 8.068 1.00 96.00 133 GLN A C 1
ATOM 1036 O O . GLN A 1 133 ? -8.668 10.005 8.001 1.00 96.00 133 GLN A O 1
ATOM 1041 N N . VAL A 1 134 ? -10.694 10.031 7.005 1.00 97.31 134 VAL A N 1
ATOM 1042 C CA . VAL A 1 134 ? -10.238 9.889 5.621 1.00 97.31 134 VAL A CA 1
ATOM 1043 C C . VAL A 1 134 ? -10.799 11.003 4.752 1.00 97.31 134 VAL A C 1
ATOM 1045 O O . VAL A 1 134 ? -11.759 11.685 5.120 1.00 97.31 134 VAL A O 1
ATOM 1048 N N . GLU A 1 135 ? -10.192 11.182 3.584 1.00 97.31 135 GLU A N 1
ATOM 1049 C CA . GLU A 1 135 ? -10.689 12.103 2.571 1.00 97.31 135 GLU A CA 1
ATOM 1050 C C . GLU A 1 135 ? -11.470 11.323 1.514 1.00 97.31 135 GLU A C 1
ATOM 1052 O O . GLU A 1 135 ? -10.923 10.452 0.838 1.00 97.31 135 GLU A O 1
ATOM 1057 N N . VAL A 1 136 ? -12.747 11.652 1.344 1.00 97.19 136 VAL A N 1
ATOM 1058 C CA . VAL A 1 136 ? -13.585 11.068 0.296 1.00 97.19 136 VAL A CA 1
ATOM 1059 C C . VAL A 1 136 ? -13.592 11.996 -0.903 1.00 97.19 136 VAL A C 1
ATOM 1061 O O . VAL A 1 136 ? -13.840 13.199 -0.791 1.00 97.19 136 VAL A O 1
ATOM 1064 N N . ARG A 1 137 ? -13.342 11.432 -2.080 1.00 96.56 137 ARG A N 1
ATOM 1065 C CA . ARG A 1 137 ? -13.395 12.156 -3.344 1.00 96.56 137 ARG A CA 1
ATOM 1066 C C . ARG A 1 137 ? -14.448 11.533 -4.241 1.00 96.56 137 ARG A C 1
ATOM 1068 O O . ARG A 1 137 ? -14.492 10.318 -4.421 1.00 96.56 137 ARG A O 1
ATOM 1075 N N . LYS A 1 138 ? -15.287 12.389 -4.820 1.00 96.25 138 LYS A N 1
ATOM 1076 C CA . LYS A 1 138 ? -16.328 11.985 -5.767 1.00 96.25 138 LYS A CA 1
ATOM 1077 C C . LYS A 1 138 ? -16.218 12.780 -7.055 1.00 96.25 138 LYS A C 1
ATOM 1079 O O . LYS A 1 138 ? -15.851 13.956 -7.034 1.00 96.25 138 LYS A O 1
ATOM 1084 N N . ARG A 1 139 ? -16.587 12.172 -8.178 1.00 95.88 139 ARG A N 1
ATOM 1085 C CA . ARG A 1 139 ? -16.750 12.877 -9.451 1.00 95.88 139 ARG A CA 1
ATOM 1086 C C . ARG A 1 139 ? -18.219 13.224 -9.661 1.00 95.88 139 ARG A C 1
ATOM 1088 O O . ARG A 1 139 ? -19.057 12.334 -9.666 1.00 95.88 139 ARG A O 1
ATOM 1095 N N . ASN A 1 140 ? -18.532 14.508 -9.824 1.00 92.19 140 ASN A N 1
ATOM 1096 C CA . ASN A 1 140 ? -19.901 14.929 -10.134 1.00 92.19 140 ASN A CA 1
ATOM 1097 C C . ASN A 1 140 ? -20.236 14.738 -11.625 1.00 92.19 140 ASN A C 1
ATOM 1099 O O . ASN A 1 140 ? -19.363 14.423 -12.433 1.00 92.19 140 ASN A O 1
ATOM 1103 N N . GLU A 1 141 ? -21.487 15.006 -12.005 1.00 91.94 141 GLU A N 1
ATOM 1104 C CA . GLU A 1 141 ? -21.987 14.899 -13.390 1.00 91.94 141 GLU A CA 1
ATOM 1105 C C . GLU A 1 141 ? -21.191 15.736 -14.410 1.00 91.94 141 GLU A C 1
ATOM 1107 O O . GLU A 1 141 ? -21.177 15.437 -15.600 1.00 91.94 141 GLU A O 1
ATOM 1112 N N . LYS A 1 142 ? -20.486 16.780 -13.954 1.00 94.44 142 LYS A N 1
ATOM 1113 C CA . LYS A 1 142 ? -19.621 17.638 -14.781 1.00 94.44 142 LYS A CA 1
ATOM 1114 C C . LYS A 1 142 ? -18.158 17.176 -14.786 1.00 94.44 142 LYS A C 1
ATOM 1116 O O . LYS A 1 142 ? -17.274 17.962 -15.119 1.00 94.44 142 LYS A O 1
ATOM 1121 N N . PHE A 1 143 ? -17.887 15.946 -14.353 1.00 90.62 143 PHE A N 1
ATOM 1122 C CA . PHE A 1 143 ? -16.556 15.352 -14.193 1.00 90.62 143 PHE A CA 1
ATOM 1123 C C . PHE A 1 143 ? -15.605 16.108 -13.246 1.00 90.62 143 PHE A C 1
ATOM 1125 O O . PHE A 1 143 ? -14.407 15.804 -13.204 1.00 90.62 143 PHE A O 1
ATOM 1132 N N . LYS A 1 144 ? -16.120 17.047 -12.438 1.00 94.62 144 LYS A N 1
ATOM 1133 C CA . LYS A 1 144 ? -15.330 17.770 -11.435 1.00 94.62 144 LYS A CA 1
ATOM 1134 C C . LYS A 1 144 ? -15.203 16.939 -10.163 1.00 94.62 144 LYS A C 1
ATOM 1136 O O . LYS A 1 144 ? -16.169 16.314 -9.726 1.00 94.62 144 LYS A O 1
ATOM 1141 N N . VAL A 1 145 ? -14.013 16.968 -9.569 1.00 95.12 145 VAL A N 1
ATOM 1142 C CA . VAL A 1 145 ? -13.737 16.306 -8.292 1.00 95.12 145 VAL A CA 1
ATOM 1143 C C . VAL A 1 145 ? -14.278 17.167 -7.153 1.00 95.12 145 VAL A C 1
ATOM 1145 O O . VAL A 1 145 ? -13.930 18.341 -7.034 1.00 95.12 145 VAL A O 1
ATOM 1148 N N . VAL A 1 146 ? -15.134 16.574 -6.329 1.00 95.81 146 VAL A N 1
ATOM 1149 C CA . VAL A 1 146 ? -15.624 17.122 -5.064 1.00 95.81 146 VAL A CA 1
ATOM 1150 C C . VAL A 1 146 ? -14.904 16.387 -3.941 1.00 95.81 146 VAL A C 1
ATOM 1152 O O . VAL A 1 146 ? -14.816 15.161 -3.970 1.00 95.81 146 VAL A O 1
ATOM 1155 N N . ILE A 1 147 ? -14.368 17.143 -2.984 1.00 95.94 147 ILE A N 1
ATOM 1156 C CA . ILE A 1 147 ? -13.540 16.620 -1.898 1.00 95.94 147 ILE A CA 1
ATOM 1157 C C . ILE A 1 147 ? -14.241 16.862 -0.563 1.00 95.94 147 ILE A C 1
ATOM 1159 O O . ILE A 1 147 ? -14.494 18.008 -0.189 1.00 95.94 147 ILE A O 1
ATOM 1163 N N . GLU A 1 148 ? -14.485 15.785 0.171 1.00 95.00 148 GLU A N 1
ATOM 1164 C CA . GLU A 1 148 ? -14.903 15.791 1.568 1.00 95.00 148 GLU A CA 1
ATOM 1165 C C . GLU A 1 148 ? -13.681 15.441 2.428 1.00 95.00 148 GLU A C 1
ATOM 1167 O O . GLU A 1 148 ? -13.241 14.296 2.476 1.00 95.00 148 GLU A O 1
ATOM 1172 N N . LYS A 1 149 ? -13.075 16.459 3.055 1.00 91.56 149 LYS A N 1
ATOM 1173 C CA . LYS A 1 149 ? -11.734 16.366 3.668 1.00 91.56 149 LYS A CA 1
ATOM 1174 C C . LYS A 1 149 ? -11.644 15.496 4.923 1.00 91.56 149 LYS A C 1
ATOM 1176 O O . LYS A 1 149 ? -10.543 15.113 5.300 1.00 91.56 149 LYS A O 1
ATOM 1181 N N . SER A 1 150 ? -12.757 15.275 5.610 1.00 92.38 150 SER A N 1
ATOM 1182 C CA . SER A 1 150 ? -12.782 14.515 6.857 1.00 92.38 150 SER A CA 1
ATOM 1183 C C . SER A 1 150 ? -14.106 13.786 6.956 1.00 92.38 150 SER A C 1
ATOM 1185 O O . SER A 1 150 ? -15.139 14.408 7.197 1.00 92.38 150 SER A O 1
ATOM 1187 N N . LYS A 1 151 ? -14.052 12.473 6.767 1.00 93.00 151 LYS A N 1
ATOM 1188 C CA . LYS A 1 151 ? -15.167 11.558 6.970 1.00 93.00 151 LYS A CA 1
ATOM 1189 C C . LYS A 1 151 ? -14.684 10.361 7.781 1.00 93.00 151 LYS A C 1
ATOM 1191 O O . LYS A 1 151 ? -13.534 9.945 7.637 1.00 93.00 151 LYS A O 1
ATOM 1196 N N . ALA A 1 152 ? -15.544 9.817 8.638 1.00 93.38 152 ALA A N 1
ATOM 1197 C CA . ALA A 1 152 ? -15.254 8.565 9.328 1.00 93.38 152 ALA A CA 1
ATOM 1198 C C . ALA A 1 152 ? -15.257 7.406 8.319 1.00 93.38 152 ALA A C 1
ATOM 12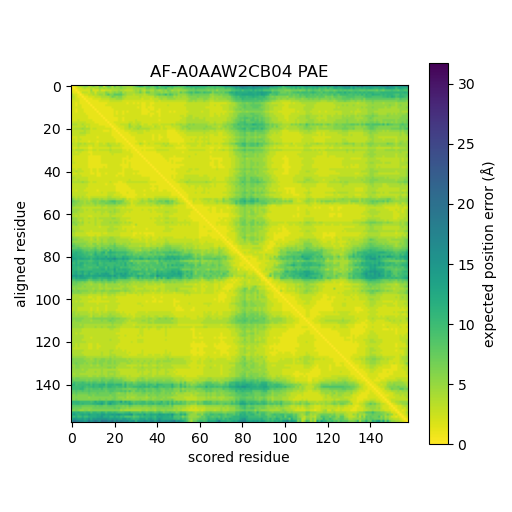00 O O . ALA A 1 152 ? -16.149 7.323 7.471 1.00 93.38 152 ALA A O 1
ATOM 1201 N N . TYR A 1 153 ? -14.230 6.560 8.377 1.00 93.94 153 TYR A N 1
ATOM 1202 C CA . TYR A 1 153 ? -13.967 5.533 7.370 1.00 93.94 153 TYR A CA 1
ATOM 1203 C C . TYR A 1 153 ? -15.072 4.466 7.246 1.00 93.94 153 TYR A C 1
ATOM 1205 O O . TYR A 1 153 ? -15.427 4.073 6.135 1.00 93.94 153 TYR A O 1
ATOM 1213 N N . ASP A 1 154 ? -15.689 4.078 8.359 1.00 89.31 154 ASP A N 1
ATOM 1214 C CA . ASP A 1 154 ? -16.861 3.195 8.428 1.00 89.31 154 ASP A CA 1
ATOM 1215 C C . ASP A 1 154 ? -18.090 3.734 7.673 1.00 89.31 154 ASP A C 1
ATOM 1217 O O . ASP A 1 154 ? -18.918 2.968 7.189 1.00 89.31 154 ASP A O 1
ATOM 1221 N N . ASN A 1 155 ? -18.181 5.054 7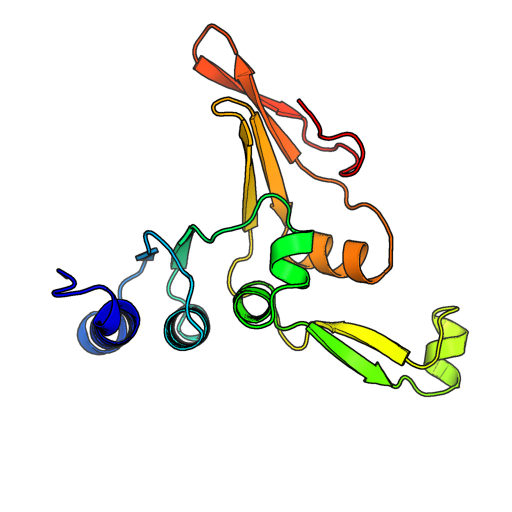.511 1.00 87.19 155 ASN A N 1
ATOM 1222 C CA . ASN A 1 155 ? -19.283 5.753 6.854 1.00 87.19 155 ASN A CA 1
ATOM 1223 C C . ASN A 1 155 ? -18.927 6.213 5.428 1.00 87.19 155 ASN A C 1
ATOM 1225 O O . ASN A 1 155 ? -19.498 7.178 4.909 1.00 87.19 155 ASN A O 1
ATOM 1229 N N . CYS A 1 156 ? -17.957 5.560 4.784 1.00 86.38 156 CYS A N 1
ATOM 1230 C CA . CYS A 1 156 ? -17.448 5.928 3.461 1.00 86.38 156 CYS A CA 1
ATOM 1231 C C . CYS A 1 156 ? -17.994 5.088 2.301 1.00 86.38 156 CYS A C 1
ATOM 1233 O O . CYS A 1 156 ? -17.429 5.177 1.212 1.00 86.38 156 CYS A O 1
ATOM 1235 N N . ASP A 1 157 ? -19.067 4.321 2.474 1.00 85.00 157 ASP A N 1
ATOM 1236 C CA . ASP A 1 157 ? -19.688 3.632 1.338 1.00 85.00 157 ASP A CA 1
ATOM 1237 C C . ASP A 1 157 ? -20.462 4.626 0.421 1.00 85.00 157 ASP A C 1
ATOM 1239 O O . ASP A 1 157 ? -20.908 5.671 0.918 1.00 85.00 157 ASP A O 1
ATOM 1243 N N . PRO A 1 158 ? -20.522 4.381 -0.912 1.00 76.75 158 PRO A N 1
ATOM 1244 C CA . PRO A 1 158 ? -21.012 5.335 -1.920 1.00 76.75 158 PRO A CA 1
ATOM 1245 C C . PRO A 1 158 ? -22.430 5.879 -1.740 1.00 76.75 158 PRO A C 1
ATOM 1247 O O . PRO A 1 158 ? -23.341 5.086 -1.417 1.00 76.75 158 PRO A O 1
#

Secondary structure (DSSP, 8-state):
---SSGGGHHHHHHHHHHHH--SEEEEEEE-SHHHHHHHHHHHHTT-EEEEEES-SSHHHHHH-TTGGGGGT-EEEEE--HHHHHHHT--SEEEEESS--S-SEEEEEEETTEEEEEEHHHHHHHHHTT-PPEEEEEEE-TTS-EEEEEEEEGGG---

Foldseek 3Di:
DDDPDPVCQLVVLQVCCVPPVDQEDEEEEDEDLSNLVSLQVNVVSVRHYDYHYDDQDVVVLCPDQRSVSQLQGKDWAAADPVVCVVVVHHRIFIDGNGHHSDQKDWHPNDPFKIKIDRSNQQVVQVSVVAWDWIKIWGQDPVRDIDIDHTDTRVPRHD

Organism: NCBI:txid425828

pLDDT: mean 94.11, std 3.28, range [76.75, 97.88]

Mean predicted aligned error: 4.26 Å

Radius of gyration: 17.69 Å; Cα contacts (8 Å, |Δi|>4): 257; chains: 1; bounding box: 43×30×53 Å

Solvent-accessible surface area (backbone atoms only — not comparable to full-atom values): 9056 Å² total; per-residue (Å²): 136,86,69,93,47,83,89,44,41,36,58,52,54,50,49,47,42,78,77,62,64,50,70,67,48,79,44,78,70,49,87,45,58,62,37,38,51,40,51,41,61,42,36,75,72,69,29,42,78,46,70,41,59,88,64,74,45,72,68,49,32,59,70,31,85,50,51,10,47,40,62,8,30,69,43,82,44,78,48,54,74,66,56,14,58,74,69,75,50,64,44,66,42,61,46,65,79,47,78,34,55,41,65,60,43,76,37,68,77,46,98,49,33,34,43,38,36,55,32,56,62,36,51,59,31,44,58,70,77,43,72,31,76,25,30,40,38,35,47,47,100,84,71,46,79,47,77,45,78,73,39,54,51,89,74,63,74,134

InterPro domains:
  IPR027417 P-loop containing nucleoside triphosphate hydrolase [G3DSA:3.40.50.300] (2-131)
  IPR045735 Stage III sporulation protein AA, AAA+ ATPase domain [PF19568] (12-71)

Sequence (158 aa):
MQVPDSSMQHAVMIEAVENHMPEVIMVDEIGTEAEAHACRSIAERGVMLIGTAHGQRLENIIKNPILSDLVGGVETVTLGDGEARARNTQKTVLERQAPPTFHFLIEMRDRHYWVTHQTQKSVDILLRGKDPQVEVRKRNEKFKVVIEKSKAYDNCDP

Nearest PDB structures (foldseek):
  5f4h-assembly1_B  TM=4.258E-01  e=1.939E-01  Saccharolobus islandicus L.S.2.15
  4imr-assembly1_A  TM=5.422E-01  e=6.322E+00  Agrobacterium fabrum str. C58
  6mr3-assembly2_C-2  TM=2.152E-01  e=7.048E-01  Streptococcus mutans UA159
  6cnl-assembly1_K  TM=3.250E-01  e=3.109E+00  Homo sapiens
  2hf9-assembly1_A  TM=5.140E-01  e=9.312E+00  Methanocaldococcus jannaschii